Protein AF-A0A344UAQ6-F1 (afdb_monomer_lite)

Sequence (69 aa):
MWFTTALGPMAPPRRAEEWLETAL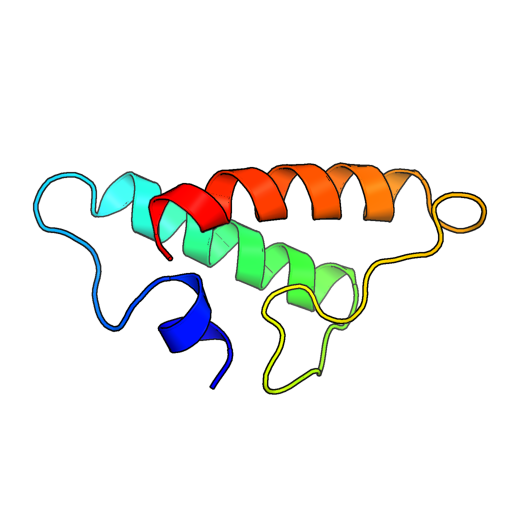DVLAYRVTYQVTDPVLALGSAPDTSQAPRRAARFNELKRDLRDWG

Structure (mmCIF, N/CA/C/O backbone):
data_AF-A0A344UAQ6-F1
#
_entry.id   AF-A0A344UAQ6-F1
#
loop_
_atom_site.group_PDB
_atom_site.id
_atom_site.type_symbol
_atom_site.label_atom_id
_atom_site.label_alt_id
_atom_site.label_comp_id
_atom_site.label_asym_id
_atom_site.label_entity_id
_atom_site.label_seq_id
_atom_site.pdbx_PDB_ins_code
_atom_site.Cartn_x
_atom_site.Cartn_y
_atom_site.Cartn_z
_atom_site.occupancy
_atom_site.B_iso_or_equiv
_atom_site.auth_seq_id
_atom_site.auth_comp_id
_atom_site.auth_asym_id
_atom_site.auth_atom_id
_atom_site.pdbx_PDB_model_num
ATOM 1 N N . MET A 1 1 ? -3.491 -12.872 -4.979 1.00 82.62 1 MET A N 1
ATOM 2 C CA . MET A 1 1 ? -2.075 -12.672 -5.350 1.00 82.62 1 MET A CA 1
ATOM 3 C C . MET A 1 1 ? -1.804 -11.167 -5.365 1.00 82.62 1 MET A C 1
ATOM 5 O O . MET A 1 1 ? -1.611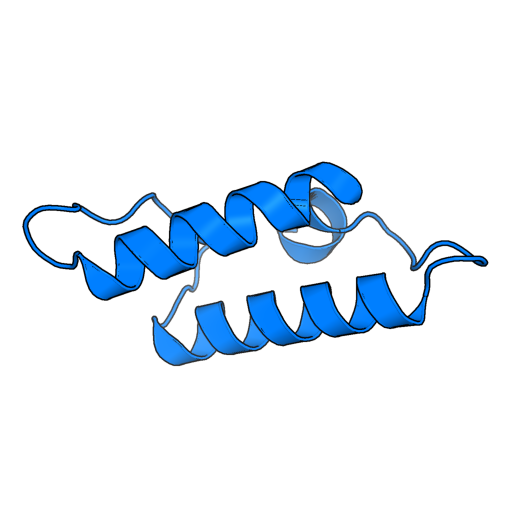 -10.582 -6.414 1.00 82.62 1 MET A O 1
ATOM 9 N N . TRP A 1 2 ? -1.874 -10.509 -4.203 1.00 94.19 2 TRP A N 1
ATOM 10 C CA . TRP A 1 2 ? -1.901 -9.039 -4.137 1.00 94.19 2 TRP A CA 1
ATOM 11 C C . TRP A 1 2 ? -0.655 -8.361 -4.729 1.00 94.19 2 TRP A C 1
ATOM 13 O O . TRP A 1 2 ? -0.772 -7.304 -5.338 1.00 94.19 2 TRP A O 1
ATOM 23 N N . PHE A 1 3 ? 0.524 -8.973 -4.559 1.00 92.94 3 PHE A N 1
ATOM 24 C CA . PHE A 1 3 ? 1.808 -8.373 -4.929 1.00 92.94 3 PHE A CA 1
ATOM 25 C C . PHE A 1 3 ? 1.916 -8.185 -6.441 1.00 92.94 3 PHE A C 1
ATOM 27 O O . PHE A 1 3 ? 2.087 -7.072 -6.921 1.00 92.94 3 PHE A O 1
ATOM 34 N N . THR A 1 4 ? 1.725 -9.265 -7.198 1.00 92.31 4 THR A N 1
ATOM 35 C CA . THR A 1 4 ? 1.805 -9.240 -8.662 1.00 92.31 4 THR A CA 1
ATOM 36 C C . THR A 1 4 ? 0.6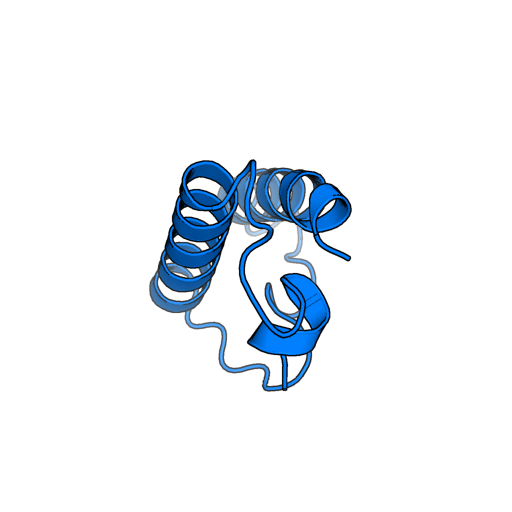50 -8.476 -9.302 1.00 92.31 4 THR A C 1
ATOM 38 O O . THR A 1 4 ? 0.821 -7.924 -10.382 1.00 92.31 4 THR A O 1
ATOM 41 N N . THR A 1 5 ? -0.516 -8.413 -8.651 1.00 91.06 5 THR A N 1
ATOM 42 C CA . THR A 1 5 ? -1.644 -7.599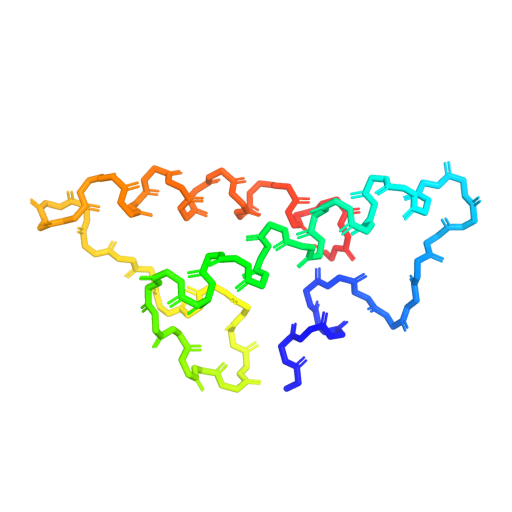 -9.124 1.00 91.06 5 THR A CA 1
ATOM 43 C C . THR A 1 5 ? -1.388 -6.102 -8.958 1.00 91.06 5 THR A C 1
ATOM 45 O O . THR A 1 5 ? -1.791 -5.337 -9.822 1.00 91.06 5 THR A O 1
ATOM 48 N N . ALA A 1 6 ? -0.744 -5.679 -7.867 1.00 92.88 6 ALA A N 1
ATOM 49 C CA . ALA A 1 6 ? -0.537 -4.260 -7.581 1.00 92.88 6 ALA A CA 1
ATOM 50 C C . ALA A 1 6 ? 0.754 -3.684 -8.176 1.00 92.88 6 ALA A C 1
ATOM 52 O O . ALA A 1 6 ? 0.786 -2.506 -8.502 1.00 92.88 6 ALA A O 1
ATOM 53 N N . LEU A 1 7 ? 1.813 -4.489 -8.290 1.00 92.88 7 LEU A N 1
ATOM 54 C CA . LEU A 1 7 ? 3.134 -4.045 -8.759 1.00 92.88 7 LEU A CA 1
ATOM 55 C C . LEU A 1 7 ? 3.515 -4.635 -10.123 1.00 92.88 7 LEU A C 1
ATOM 57 O O . LEU A 1 7 ? 4.589 -4.348 -10.649 1.00 92.88 7 LEU A O 1
ATOM 61 N N . GLY A 1 8 ? 2.674 -5.498 -10.690 1.00 91.25 8 GLY A N 1
ATOM 62 C CA . GLY A 1 8 ? 3.023 -6.287 -11.862 1.00 91.25 8 GLY A CA 1
ATOM 63 C C . GLY A 1 8 ? 3.944 -7.477 -11.538 1.00 91.25 8 GLY A C 1
ATOM 64 O O . GLY A 1 8 ? 4.390 -7.670 -10.403 1.00 91.25 8 GLY A O 1
ATOM 65 N N . PRO A 1 9 ? 4.213 -8.336 -12.535 1.00 88.12 9 PRO A N 1
ATOM 66 C CA . PRO A 1 9 ? 4.954 -9.580 -12.338 1.00 88.12 9 PRO A CA 1
ATOM 67 C C . PRO A 1 9 ? 6.475 -9.392 -12.211 1.00 88.12 9 PRO A C 1
ATOM 69 O O . PRO A 1 9 ? 7.145 -10.290 -11.707 1.00 88.12 9 PRO A O 1
ATOM 72 N N . MET A 1 10 ? 7.029 -8.267 -12.678 1.00 88.38 10 MET A N 1
ATOM 73 C CA . MET A 1 10 ? 8.459 -7.957 -12.580 1.00 88.38 10 MET A CA 1
ATOM 74 C C . MET A 1 10 ? 8.715 -6.449 -12.559 1.00 88.38 10 MET A C 1
ATOM 76 O O . MET A 1 10 ? 7.940 -5.676 -13.122 1.00 88.38 10 MET A O 1
ATOM 80 N N . ALA A 1 11 ? 9.853 -6.057 -11.987 1.00 89.81 11 ALA A N 1
ATOM 81 C CA . ALA A 1 11 ? 10.330 -4.684 -12.029 1.00 89.81 11 ALA A CA 1
ATOM 82 C C . ALA A 1 11 ? 10.645 -4.242 -13.477 1.00 89.81 11 ALA A C 1
ATOM 84 O O . ALA A 1 11 ? 11.299 -4.985 -14.221 1.00 89.81 11 ALA A O 1
ATOM 85 N N . PRO A 1 12 ? 10.232 -3.036 -13.899 1.00 90.56 12 PRO A N 1
ATOM 86 C CA . PRO A 1 12 ? 10.543 -2.528 -15.227 1.00 90.56 12 PRO A CA 1
ATOM 87 C C . PRO A 1 12 ? 12.025 -2.111 -15.347 1.00 90.56 12 PRO A C 1
ATOM 89 O O . PRO A 1 12 ? 12.557 -1.478 -14.433 1.00 90.56 12 PRO A O 1
ATOM 92 N N . PRO A 1 13 ? 12.696 -2.357 -16.494 1.00 86.94 13 PRO A N 1
ATOM 93 C CA . PRO A 1 13 ? 14.153 -2.198 -16.627 1.00 86.94 13 PRO A CA 1
ATOM 94 C C . PRO A 1 13 ? 14.710 -0.796 -16.345 1.00 86.94 13 PRO A C 1
ATOM 96 O O . PRO A 1 13 ? 15.883 -0.662 -16.019 1.00 86.94 13 PRO A O 1
ATOM 99 N N . ARG A 1 14 ? 13.898 0.256 -16.512 1.00 89.88 14 ARG A N 1
ATOM 100 C CA . ARG A 1 14 ? 14.320 1.659 -16.345 1.00 89.88 14 ARG A CA 1
ATOM 101 C C . ARG A 1 14 ? 13.906 2.288 -15.014 1.00 89.88 14 ARG A C 1
ATOM 103 O O . ARG A 1 14 ? 14.329 3.402 -14.747 1.00 89.88 14 ARG A O 1
ATOM 110 N N . ARG A 1 15 ? 13.072 1.610 -14.219 1.00 93.88 15 ARG A N 1
ATOM 111 C CA . ARG A 1 15 ? 12.547 2.119 -12.937 1.00 93.88 15 ARG A CA 1
ATOM 112 C C . ARG A 1 15 ? 12.571 1.038 -11.851 1.00 93.88 15 ARG A C 1
ATOM 114 O O . ARG A 1 15 ? 11.680 0.965 -11.014 1.00 93.88 15 ARG A O 1
ATOM 121 N N . ALA A 1 16 ? 13.557 0.141 -11.911 1.00 94.38 16 ALA A N 1
ATOM 122 C CA . ALA A 1 16 ? 13.624 -1.012 -11.017 1.00 94.38 16 ALA A CA 1
ATOM 123 C C . ALA A 1 16 ? 13.814 -0.612 -9.545 1.00 94.38 16 ALA A C 1
ATOM 125 O O . ALA A 1 16 ? 13.281 -1.279 -8.664 1.00 94.38 16 ALA A O 1
ATOM 126 N N . GLU A 1 17 ? 14.536 0.481 -9.292 1.00 95.50 17 GLU A N 1
ATOM 127 C CA . GLU A 1 17 ? 14.752 1.021 -7.947 1.00 95.50 17 GLU A CA 1
ATOM 128 C C . GLU A 1 17 ? 13.461 1.616 -7.368 1.00 95.50 17 GLU A C 1
ATOM 130 O O . GLU A 1 17 ? 13.010 1.159 -6.326 1.00 95.50 17 GLU A O 1
ATOM 135 N N . GLU A 1 18 ? 12.779 2.505 -8.099 1.00 95.31 18 GLU A N 1
ATOM 136 C CA . GLU A 1 18 ? 11.471 3.063 -7.698 1.00 95.31 18 GLU A CA 1
ATOM 137 C C . GLU A 1 18 ? 10.412 1.969 -7.466 1.00 95.31 18 GLU A C 1
ATOM 139 O O . GLU A 1 18 ? 9.598 2.032 -6.539 1.00 95.31 18 GLU A O 1
ATOM 144 N N . TRP A 1 19 ? 10.425 0.933 -8.309 1.00 95.56 19 TRP A N 1
ATOM 145 C CA . TRP A 1 19 ? 9.560 -0.230 -8.146 1.00 95.56 19 TRP A CA 1
ATOM 146 C C . TRP A 1 19 ? 9.869 -0.978 -6.844 1.00 95.56 19 TRP A C 1
ATOM 148 O O . TRP A 1 19 ? 8.951 -1.347 -6.110 1.00 95.56 19 TRP A O 1
ATOM 158 N N . LEU A 1 20 ? 11.157 -1.184 -6.538 1.00 95.62 20 LEU A N 1
ATOM 159 C CA . LEU A 1 20 ? 11.599 -1.860 -5.320 1.00 95.62 20 LEU A CA 1
ATOM 160 C C . LEU A 1 20 ? 11.244 -1.044 -4.075 1.00 95.62 20 LEU A C 1
ATOM 162 O O . LEU A 1 20 ? 10.744 -1.614 -3.108 1.00 95.62 20 LEU A O 1
ATOM 166 N N . GLU A 1 21 ? 11.449 0.271 -4.107 1.00 96.38 21 GLU A N 1
ATOM 167 C CA . GLU A 1 21 ? 11.048 1.183 -3.032 1.00 96.38 21 GLU A CA 1
ATOM 168 C C . GLU A 1 21 ? 9.540 1.102 -2.778 1.00 96.38 21 GLU A C 1
ATOM 170 O O . GLU A 1 21 ? 9.119 0.873 -1.643 1.00 96.38 21 GLU A O 1
ATOM 175 N N . THR A 1 22 ? 8.722 1.152 -3.837 1.00 96.75 22 THR A N 1
ATOM 176 C CA . THR A 1 22 ? 7.263 1.006 -3.712 1.00 96.75 22 THR A CA 1
ATOM 177 C C . THR A 1 22 ? 6.890 -0.362 -3.126 1.00 96.75 22 THR A C 1
ATOM 179 O O . THR A 1 22 ? 6.013 -0.465 -2.264 1.00 96.75 22 THR A O 1
ATOM 182 N N . ALA A 1 23 ? 7.567 -1.435 -3.549 1.00 96.25 23 ALA A N 1
ATOM 183 C CA . ALA A 1 23 ? 7.340 -2.777 -3.022 1.00 96.25 23 ALA A CA 1
ATOM 184 C C . ALA A 1 23 ? 7.656 -2.878 -1.521 1.00 96.25 23 ALA A C 1
ATOM 186 O O . ALA A 1 23 ? 6.872 -3.456 -0.758 1.00 96.25 23 ALA A O 1
ATOM 187 N N . LEU A 1 24 ? 8.780 -2.301 -1.091 1.00 97.62 24 LEU A N 1
ATOM 188 C CA . LEU A 1 24 ? 9.186 -2.246 0.312 1.00 97.62 24 LEU A CA 1
ATOM 189 C C . LEU A 1 24 ? 8.193 -1.442 1.148 1.00 97.62 24 LEU A C 1
ATOM 191 O O . LEU A 1 24 ? 7.801 -1.890 2.226 1.00 97.62 24 LEU A O 1
ATOM 195 N N . ASP A 1 25 ? 7.723 -0.315 0.630 1.00 97.81 25 ASP A N 1
ATOM 196 C CA . ASP A 1 25 ? 6.751 0.535 1.304 1.00 97.81 25 ASP A CA 1
ATOM 197 C C . ASP A 1 25 ? 5.398 -0.159 1.513 1.00 97.81 25 ASP A C 1
ATOM 199 O O . ASP A 1 25 ? 4.794 -0.057 2.589 1.00 97.81 25 ASP A O 1
ATOM 203 N N . VAL A 1 26 ? 4.934 -0.933 0.527 1.00 97.31 26 VAL A N 1
ATOM 204 C CA . VAL A 1 26 ? 3.725 -1.753 0.673 1.00 97.31 26 VAL A CA 1
ATOM 205 C C . VAL A 1 26 ? 3.940 -2.871 1.693 1.00 97.31 26 VAL A C 1
ATOM 207 O O . VAL A 1 26 ? 3.069 -3.099 2.536 1.00 97.31 26 VAL A O 1
ATOM 210 N N . LEU A 1 27 ? 5.087 -3.558 1.676 1.00 97.38 27 LEU A N 1
ATOM 211 C CA . LEU A 1 27 ? 5.402 -4.587 2.675 1.00 97.38 27 LEU A CA 1
ATOM 212 C C . LEU A 1 27 ? 5.447 -4.002 4.090 1.00 97.38 27 LEU A C 1
ATOM 214 O O . LEU A 1 27 ? 4.830 -4.561 5.000 1.00 97.38 27 LEU A O 1
ATOM 218 N N . ALA A 1 28 ? 6.101 -2.852 4.263 1.00 98.25 28 ALA A N 1
ATOM 219 C CA . ALA A 1 28 ? 6.147 -2.128 5.525 1.00 98.25 28 ALA A CA 1
ATOM 220 C C . ALA A 1 28 ? 4.733 -1.766 5.998 1.00 98.25 28 ALA A C 1
ATOM 222 O O . ALA A 1 28 ? 4.365 -2.105 7.121 1.00 98.25 28 ALA A O 1
ATOM 223 N N . TYR A 1 29 ? 3.895 -1.189 5.126 1.00 98.06 29 TYR A N 1
ATOM 224 C CA . TYR A 1 29 ? 2.496 -0.882 5.438 1.00 98.06 29 TYR A CA 1
ATOM 225 C C . TYR A 1 29 ? 1.726 -2.116 5.918 1.00 98.06 29 TYR A C 1
ATOM 227 O O . TYR A 1 29 ? 1.027 -2.066 6.935 1.00 98.06 29 TYR A O 1
ATOM 235 N N . ARG A 1 30 ? 1.856 -3.239 5.201 1.00 97.88 30 ARG A N 1
ATOM 236 C CA . ARG A 1 30 ? 1.155 -4.480 5.542 1.00 97.88 30 ARG A CA 1
ATOM 237 C C . ARG A 1 30 ? 1.589 -5.028 6.896 1.00 97.88 30 ARG A C 1
ATOM 239 O O . ARG A 1 30 ? 0.728 -5.483 7.643 1.00 97.88 30 ARG A 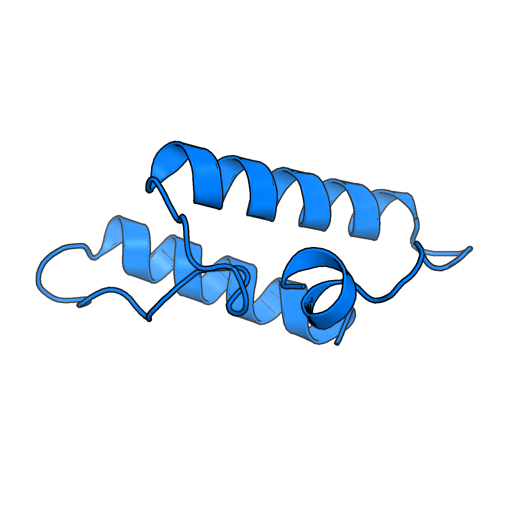O 1
ATOM 246 N N . VAL A 1 31 ? 2.876 -4.955 7.235 1.00 98.12 31 VAL A N 1
ATOM 247 C CA . VAL A 1 31 ? 3.381 -5.353 8.559 1.00 98.12 31 VAL A CA 1
ATOM 248 C C . VAL A 1 31 ? 2.879 -4.394 9.640 1.00 98.12 31 VAL A C 1
ATOM 250 O O . VAL A 1 31 ? 2.313 -4.843 10.634 1.00 98.12 31 VAL A O 1
ATOM 253 N N . THR A 1 32 ? 3.008 -3.080 9.430 1.00 97.62 32 THR A N 1
ATOM 254 C CA . THR A 1 32 ? 2.598 -2.047 10.394 1.00 97.62 32 THR A CA 1
ATOM 255 C C . THR A 1 32 ? 1.110 -2.115 10.738 1.00 97.62 32 THR A C 1
ATOM 257 O O . THR A 1 32 ? 0.744 -1.932 11.896 1.00 97.62 32 THR A O 1
ATOM 260 N N . TYR A 1 33 ? 0.249 -2.388 9.755 1.00 96.81 33 TYR A N 1
ATOM 261 C CA . TYR A 1 33 ? -1.207 -2.429 9.939 1.00 96.81 33 TYR A CA 1
ATOM 262 C C . TYR A 1 33 ? -1.800 -3.840 9.895 1.00 96.81 33 TYR A C 1
ATOM 264 O O . TYR A 1 33 ? -3.017 -3.978 9.767 1.00 96.81 33 TYR A O 1
ATOM 272 N N . GLN A 1 34 ? -0.952 -4.869 9.994 1.00 97.06 34 GLN A N 1
ATOM 273 C CA . GLN A 1 34 ? -1.336 -6.285 10.029 1.00 97.06 34 GLN A CA 1
ATOM 274 C C . GLN A 1 34 ? -2.305 -6.687 8.903 1.00 97.06 34 GLN A C 1
ATOM 276 O O . GLN A 1 34 ? -3.295 -7.387 9.113 1.00 97.06 34 GLN A O 1
ATOM 281 N N . VAL A 1 35 ? -2.032 -6.232 7.680 1.00 97.19 35 VAL A N 1
ATOM 282 C CA . VAL A 1 35 ? -2.862 -6.537 6.511 1.00 97.19 35 VAL A CA 1
ATOM 283 C C . VAL A 1 35 ? -2.607 -7.973 6.055 1.00 97.19 35 VAL A C 1
ATOM 285 O O . VAL A 1 35 ? -1.569 -8.294 5.471 1.00 97.19 35 VAL A O 1
ATOM 288 N N . THR A 1 36 ? -3.599 -8.831 6.264 1.00 95.69 36 THR A N 1
ATOM 289 C CA . THR A 1 36 ? -3.574 -10.250 5.874 1.00 95.69 36 THR A CA 1
ATOM 290 C C . THR A 1 36 ? -4.357 -10.548 4.594 1.00 95.69 36 THR A C 1
ATOM 292 O O . THR A 1 36 ? -4.337 -11.681 4.123 1.00 95.69 36 THR A O 1
ATOM 295 N N . ASP A 1 37 ? -5.003 -9.541 3.996 1.00 95.75 37 ASP A N 1
ATOM 296 C CA . ASP A 1 37 ? -5.811 -9.700 2.782 1.00 95.75 37 ASP A CA 1
ATOM 297 C C . ASP A 1 37 ? -4.969 -10.293 1.626 1.00 95.75 37 ASP A C 1
ATOM 299 O O . ASP A 1 37 ? -3.919 -9.729 1.284 1.00 95.75 37 ASP A O 1
ATOM 303 N N . PRO A 1 38 ? -5.378 -11.431 1.030 1.00 93.88 38 PRO A N 1
ATOM 304 C CA . PRO A 1 38 ? -4.602 -12.111 -0.007 1.00 93.88 38 PRO A CA 1
ATOM 305 C C . PRO A 1 38 ? -4.740 -11.482 -1.407 1.00 93.88 38 PRO A C 1
ATOM 307 O O . PRO A 1 38 ? -3.989 -11.848 -2.328 1.00 93.88 38 PRO A O 1
ATOM 310 N N . VAL A 1 39 ? -5.696 -10.571 -1.596 1.00 94.00 39 VAL A N 1
ATOM 311 C CA . VAL A 1 39 ? -6.062 -9.959 -2.881 1.00 94.00 39 VAL A CA 1
ATOM 312 C C . VAL A 1 39 ? -5.704 -8.477 -2.905 1.00 94.00 39 VAL A C 1
ATOM 314 O O . VAL A 1 39 ? -5.034 -8.037 -3.836 1.00 94.00 39 VAL A O 1
ATOM 317 N N . LEU A 1 40 ? -6.097 -7.713 -1.888 1.00 95.25 40 LEU A N 1
ATOM 318 C CA . LEU A 1 40 ? -5.854 -6.275 -1.818 1.00 95.25 40 LEU A CA 1
ATOM 319 C C . LEU A 1 40 ? -4.474 -5.984 -1.221 1.00 95.25 40 LEU A C 1
ATOM 321 O O . LEU A 1 40 ? -4.187 -6.345 -0.078 1.00 95.25 40 LEU A O 1
ATOM 325 N N . ALA A 1 41 ? -3.630 -5.264 -1.965 1.00 96.12 41 ALA A N 1
ATOM 326 C CA . ALA A 1 41 ? -2.272 -4.923 -1.530 1.00 96.12 41 ALA A CA 1
ATOM 327 C C . ALA A 1 41 ? -2.247 -4.132 -0.214 1.00 96.12 41 ALA A C 1
ATOM 329 O O . ALA A 1 41 ? -1.465 -4.454 0.679 1.00 96.12 41 ALA A O 1
ATOM 330 N N . LEU A 1 42 ? -3.160 -3.172 -0.061 1.00 97.19 42 LEU A N 1
ATOM 331 C CA . LEU A 1 42 ? -3.289 -2.332 1.135 1.00 97.19 42 LEU A CA 1
ATOM 332 C C . LEU A 1 42 ? -4.444 -2.768 2.061 1.00 97.19 42 LEU A C 1
ATOM 334 O O . LEU A 1 42 ? -4.715 -2.108 3.065 1.00 97.19 42 LEU A O 1
A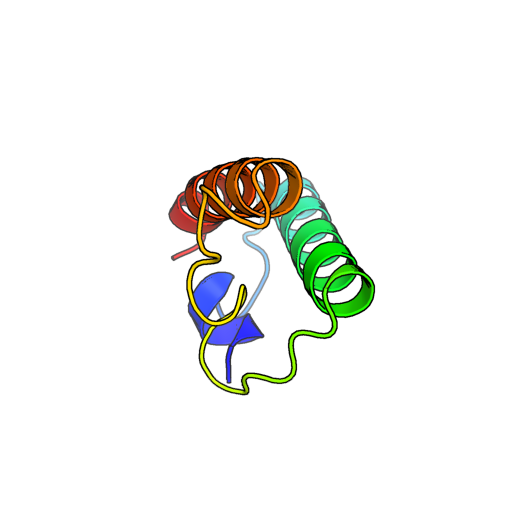TOM 338 N N . GLY A 1 43 ? -5.122 -3.879 1.745 1.00 96.06 43 GLY A N 1
ATOM 339 C CA . GLY A 1 43 ? -6.351 -4.303 2.420 1.00 96.06 43 GLY A CA 1
ATOM 340 C C . GLY A 1 43 ? -7.536 -3.369 2.155 1.00 96.06 43 GLY A C 1
ATOM 341 O O . GLY A 1 43 ? -7.492 -2.505 1.275 1.00 96.06 43 GLY A O 1
ATOM 342 N N . SER A 1 44 ? -8.604 -3.536 2.935 1.00 95.25 44 SER A N 1
ATOM 343 C CA . SER A 1 44 ? -9.753 -2.627 2.912 1.00 95.25 44 SER A CA 1
ATOM 344 C C . SER A 1 44 ? -9.355 -1.208 3.312 1.00 95.25 44 SER A C 1
ATOM 346 O O . SER A 1 44 ? -8.522 -1.007 4.201 1.00 95.25 44 SER A O 1
ATOM 348 N N . ALA A 1 45 ? -9.992 -0.222 2.677 1.00 94.69 45 ALA A N 1
ATOM 349 C CA . ALA A 1 45 ? -9.782 1.179 3.012 1.00 94.69 45 ALA A CA 1
ATOM 350 C C . ALA A 1 45 ? -10.099 1.424 4.503 1.00 94.69 45 ALA A C 1
ATOM 352 O O . ALA A 1 45 ? -11.151 0.988 4.979 1.00 94.69 45 ALA A O 1
ATOM 353 N N . PRO A 1 46 ? -9.202 2.087 5.254 1.00 94.06 46 PRO A N 1
ATOM 354 C CA . PRO A 1 46 ? -9.437 2.394 6.659 1.00 94.06 46 PRO A CA 1
ATOM 355 C C . PRO A 1 46 ? -10.518 3.469 6.813 1.00 94.06 46 PRO A C 1
ATOM 357 O O . PRO A 1 46 ? -10.654 4.352 5.967 1.00 94.06 46 PRO A O 1
ATOM 360 N N . ASP A 1 47 ? -11.235 3.437 7.935 1.00 92.12 47 ASP A N 1
ATOM 361 C CA . ASP A 1 47 ? -12.127 4.528 8.324 1.00 92.12 47 ASP A CA 1
ATOM 362 C C . ASP A 1 47 ? -11.296 5.754 8.735 1.00 92.12 47 ASP A C 1
ATOM 364 O O . ASP A 1 47 ? -10.555 5.731 9.724 1.00 92.12 47 ASP A O 1
ATOM 368 N N . THR A 1 48 ? -11.420 6.834 7.964 1.00 91.50 48 THR A N 1
ATOM 369 C CA . THR A 1 48 ? -10.692 8.091 8.175 1.00 91.50 48 THR A CA 1
ATOM 370 C C . THR A 1 48 ? -10.982 8.716 9.539 1.00 91.50 48 THR A C 1
ATOM 372 O O . THR A 1 48 ? -10.097 9.359 10.102 1.00 91.50 48 THR A O 1
ATOM 375 N N . SER A 1 49 ? -12.185 8.522 10.087 1.00 90.00 49 SER A N 1
ATOM 376 C CA . SER A 1 49 ? -12.568 9.088 11.385 1.00 90.00 49 SER A CA 1
ATOM 377 C C . SER A 1 49 ? -11.873 8.389 12.558 1.00 90.00 49 SER A C 1
ATOM 379 O O . SER A 1 49 ? -11.521 9.038 13.540 1.00 90.00 49 SER A O 1
ATOM 381 N N . GLN A 1 50 ? -11.610 7.086 12.428 1.00 90.75 50 GLN A N 1
ATOM 382 C CA . GLN A 1 50 ? -11.009 6.255 13.475 1.00 90.75 50 GLN A CA 1
ATOM 383 C C . GLN A 1 50 ? -9.483 6.163 13.355 1.00 90.75 50 GLN A C 1
ATOM 385 O O . GLN A 1 50 ? -8.779 6.025 14.354 1.00 90.75 50 GLN A O 1
ATOM 390 N N . ALA A 1 51 ? -8.947 6.227 12.132 1.00 92.81 51 ALA A N 1
ATOM 391 C CA . ALA A 1 51 ? -7.524 6.026 11.869 1.00 92.81 51 ALA A CA 1
ATOM 392 C C . ALA A 1 51 ? -6.976 6.997 10.803 1.00 92.81 51 ALA A C 1
ATOM 394 O O . ALA A 1 51 ? -6.478 6.556 9.760 1.00 92.81 51 ALA A O 1
ATOM 395 N N . PRO A 1 52 ? -6.979 8.321 11.059 1.00 94.69 52 PRO A N 1
ATOM 396 C CA . PRO A 1 52 ? -6.595 9.330 10.067 1.00 94.69 52 PRO A CA 1
ATOM 397 C C . PRO A 1 52 ? -5.156 9.159 9.559 1.00 94.69 52 PRO A C 1
ATOM 399 O O . PRO A 1 52 ? -4.891 9.334 8.372 1.00 94.69 52 PRO A O 1
ATOM 402 N N . ARG A 1 53 ? -4.223 8.732 10.425 1.00 94.94 53 ARG A N 1
ATOM 403 C CA . ARG A 1 53 ? -2.831 8.443 10.027 1.00 94.94 53 ARG A CA 1
ATOM 404 C C . ARG A 1 53 ? -2.738 7.268 9.051 1.00 94.94 53 ARG A C 1
ATOM 406 O O . ARG A 1 53 ? -2.054 7.366 8.037 1.00 94.94 53 ARG A O 1
ATOM 413 N N . ARG A 1 54 ? -3.460 6.175 9.329 1.00 96.75 54 ARG A N 1
ATOM 414 C CA . ARG A 1 54 ? -3.513 5.009 8.434 1.00 96.75 54 ARG A CA 1
ATOM 415 C C . ARG A 1 54 ? -4.180 5.374 7.109 1.00 96.75 54 ARG A C 1
ATOM 417 O O . ARG A 1 54 ? -3.722 4.913 6.070 1.00 96.75 54 ARG A O 1
ATOM 424 N N . ALA A 1 55 ? -5.225 6.202 7.141 1.00 97.06 55 ALA A N 1
ATOM 425 C CA . ALA A 1 55 ? -5.909 6.691 5.946 1.00 97.06 55 ALA A CA 1
ATOM 426 C C . ALA A 1 55 ? -5.002 7.566 5.069 1.00 97.06 55 ALA A C 1
ATOM 428 O O . ALA A 1 55 ? -4.986 7.394 3.851 1.00 97.06 55 ALA A O 1
ATOM 429 N N . ALA A 1 56 ? -4.195 8.447 5.667 1.00 96.81 56 ALA A N 1
ATOM 430 C CA . ALA A 1 56 ? -3.211 9.237 4.932 1.00 96.81 56 ALA A CA 1
ATOM 431 C C . ALA A 1 56 ? -2.185 8.339 4.219 1.00 96.81 56 ALA A C 1
ATOM 433 O O . ALA A 1 56 ? -2.037 8.443 3.002 1.00 96.81 56 ALA A O 1
ATOM 434 N N . ARG A 1 57 ? -1.566 7.396 4.948 1.00 97.06 57 ARG A N 1
ATOM 435 C CA . ARG A 1 57 ? -0.579 6.466 4.372 1.00 97.06 57 ARG A CA 1
ATOM 436 C C . ARG A 1 57 ? -1.194 5.530 3.326 1.00 97.06 57 ARG A C 1
ATOM 438 O O . ARG A 1 57 ? -0.571 5.252 2.311 1.00 97.06 57 ARG A O 1
ATOM 445 N N . PHE A 1 58 ? -2.435 5.086 3.539 1.00 97.75 58 PHE A N 1
ATOM 446 C CA . PHE A 1 58 ? -3.185 4.303 2.553 1.00 97.75 58 PHE A CA 1
ATOM 447 C C . PHE A 1 58 ? -3.363 5.077 1.242 1.00 97.75 58 PHE A C 1
ATOM 449 O O . PHE A 1 58 ? -3.142 4.530 0.168 1.00 97.75 58 PHE A O 1
ATOM 456 N N . ASN A 1 59 ? -3.757 6.351 1.317 1.00 97.25 59 ASN A N 1
ATOM 457 C CA . ASN A 1 59 ? -3.992 7.172 0.131 1.00 97.25 59 ASN A CA 1
ATOM 458 C C . ASN A 1 59 ? -2.704 7.544 -0.607 1.00 97.25 59 ASN A C 1
ATOM 460 O O . ASN A 1 59 ? -2.744 7.692 -1.824 1.00 97.25 59 ASN A O 1
ATOM 464 N N . GLU A 1 60 ? -1.596 7.713 0.113 1.00 96.50 60 GLU A N 1
ATOM 465 C CA . GLU A 1 60 ? -0.262 7.895 -0.464 1.00 96.50 60 GLU A CA 1
ATOM 466 C C . GLU A 1 60 ? 0.144 6.677 -1.290 1.00 96.50 60 GLU A C 1
ATOM 468 O O . GLU A 1 60 ? 0.206 6.779 -2.511 1.00 96.50 60 GLU A O 1
ATOM 473 N N . LEU A 1 61 ? 0.214 5.500 -0.667 1.00 96.75 61 LEU A N 1
ATOM 474 C CA . LEU A 1 61 ? 0.605 4.273 -1.365 1.00 96.75 61 LEU A CA 1
ATOM 475 C C . LEU A 1 61 ? -0.364 3.883 -2.477 1.00 96.75 61 LEU A C 1
ATOM 477 O O . LEU A 1 61 ? 0.035 3.323 -3.493 1.00 96.75 61 LEU A O 1
ATOM 481 N N . LYS A 1 62 ? -1.656 4.191 -2.325 1.00 96.31 62 LYS A N 1
ATOM 482 C CA . LYS A 1 62 ? -2.635 3.977 -3.393 1.00 96.31 62 LYS A CA 1
ATOM 483 C C . LYS A 1 62 ? -2.344 4.839 -4.624 1.00 96.31 62 LYS A C 1
ATOM 485 O O . LYS A 1 62 ? -2.732 4.434 -5.716 1.00 96.31 62 LYS A O 1
ATOM 490 N N . ARG A 1 63 ? -1.742 6.024 -4.471 1.00 95.56 63 ARG A N 1
ATOM 491 C CA . ARG A 1 63 ? -1.302 6.834 -5.615 1.00 95.56 63 ARG A CA 1
ATOM 492 C C . ARG A 1 63 ? -0.057 6.231 -6.242 1.00 95.56 63 ARG A C 1
ATOM 494 O O . ARG A 1 63 ? -0.087 6.021 -7.444 1.00 95.56 63 ARG A O 1
ATOM 501 N N . ASP A 1 64 ? 0.942 5.883 -5.440 1.00 93.75 64 ASP A N 1
ATOM 502 C CA . ASP A 1 64 ? 2.215 5.343 -5.938 1.00 93.75 64 ASP A CA 1
ATOM 503 C C . ASP A 1 64 ? 2.009 4.018 -6.687 1.00 93.75 64 ASP A C 1
ATOM 505 O O . ASP A 1 64 ? 2.600 3.773 -7.732 1.00 93.75 64 ASP A O 1
ATOM 509 N N . LEU A 1 65 ? 1.076 3.185 -6.217 1.00 94.06 65 LEU A N 1
ATOM 510 C CA . LEU A 1 65 ? 0.718 1.933 -6.884 1.00 94.06 65 LEU A CA 1
ATOM 511 C C . LEU A 1 65 ? 0.069 2.112 -8.265 1.00 94.06 65 LEU A C 1
ATOM 513 O O . LEU A 1 65 ? 0.147 1.189 -9.070 1.00 94.06 65 LEU A O 1
ATOM 517 N N . ARG A 1 66 ? -0.532 3.272 -8.578 1.00 90.81 66 ARG A N 1
ATOM 518 C CA . ARG A 1 66 ? -1.098 3.529 -9.921 1.00 90.81 66 ARG A CA 1
ATOM 519 C C . ARG A 1 66 ? -0.032 3.591 -11.009 1.00 90.81 66 ARG A C 1
ATOM 521 O O . ARG A 1 66 ? -0.364 3.468 -12.182 1.00 90.81 66 ARG A O 1
ATOM 528 N N . ASP A 1 67 ? 1.226 3.790 -10.633 1.00 87.69 67 ASP A N 1
ATOM 529 C CA . ASP A 1 67 ? 2.331 3.823 -11.586 1.00 87.69 67 ASP A CA 1
ATOM 530 C C . ASP A 1 67 ? 2.756 2.417 -12.040 1.00 87.69 67 ASP A C 1
ATOM 532 O O . ASP A 1 67 ? 3.494 2.286 -13.019 1.00 87.69 67 ASP A O 1
ATOM 536 N N . TRP A 1 68 ? 2.291 1.370 -11.346 1.00 86.75 68 TRP A N 1
ATOM 537 C CA . TRP A 1 68 ? 2.693 -0.023 -11.561 1.00 86.75 68 TRP A CA 1
ATOM 538 C C . TRP A 1 68 ? 1.535 -0.953 -11.960 1.00 86.75 68 TRP A C 1
ATOM 540 O O . TRP A 1 68 ? 1.796 -2.084 -12.380 1.00 86.75 68 TRP A O 1
ATOM 550 N N . GLY A 1 69 ? 0.283 -0.479 -11.863 1.00 66.44 69 GLY A N 1
ATOM 551 C CA . GLY A 1 69 ? -0.944 -1.208 -12.205 1.00 66.44 69 GLY A CA 1
ATOM 552 C C . GLY A 1 69 ? -2.095 -0.300 -12.622 1.00 66.44 69 GLY A C 1
ATOM 553 O O . GLY A 1 69 ? -2.462 0.598 -11.829 1.00 66.44 69 GLY A O 1
#

Foldseek 3Di:
DALCVQQNPAQDPVCNVLSVVLSVLLVVQCVVVVPPDPHHSNHDQDDCVVCVPNNVSSVVSVVSSVVRD

Radius of gyration: 12.06 Å; chains: 1; bounding box: 27×22×30 Å

Organism: NCBI:txid68209

pLDDT: mean 93.86, std 4.68, range [66.44, 98.25]

Secondary structure (DSSP, 8-state):
-HHHHHH-SS--TTSHHHHHHHHHHHHHHHHHTT---SS-TT-SPP-TTT-HHHHHHHHHHHHHGGGT-